Protein AF-B0WIC6-F1 (afdb_monomer)

pLDDT: mean 80.52, std 16.37, range [52.28, 96.81]

Solvent-accessible surface area (backbone atoms only — not comparable to full-atom values): 3829 Å² total; per-residue (Å²): 130,86,76,84,77,77,69,76,79,57,79,71,56,62,79,71,51,68,77,78,70,84,62,51,73,67,54,51,50,47,41,31,55,48,26,80,91,71,61,18,49,70,71,35,38,65,72,58,48,55,55,50,54,48,54,54,60,77,72,110

Structure (mmCIF, N/CA/C/O backbone):
data_AF-B0WIC6-F1
#
_entry.id   AF-B0WIC6-F1
#
loop_
_atom_site.group_PDB
_atom_site.id
_atom_site.type_symbol
_atom_site.label_atom_id
_atom_site.label_alt_id
_atom_site.label_comp_id
_atom_site.label_asym_id
_atom_site.label_entity_id
_atom_site.label_seq_id
_atom_site.pdbx_PDB_ins_code
_atom_site.Cartn_x
_atom_site.Cartn_y
_atom_site.Cartn_z
_atom_site.occupancy
_atom_site.B_iso_or_equiv
_atom_site.auth_seq_id
_atom_site.auth_comp_id
_atom_site.auth_asym_id
_atom_site.auth_atom_id
_atom_site.pdbx_PDB_model_num
ATOM 1 N 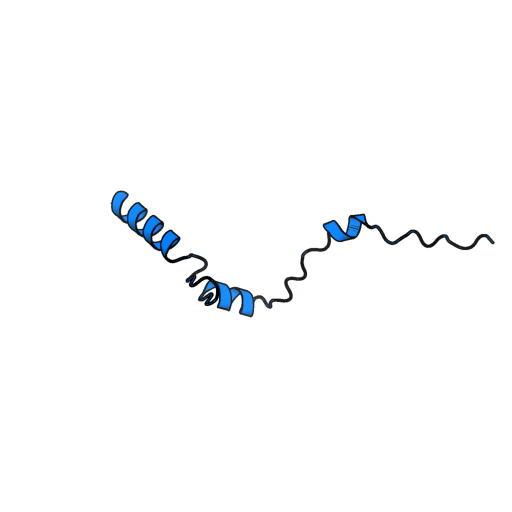N . MET A 1 1 ? -40.024 34.282 27.103 1.00 52.28 1 MET A N 1
ATOM 2 C CA . MET A 1 1 ? -38.727 34.074 26.422 1.00 52.28 1 MET A CA 1
ATOM 3 C C . MET A 1 1 ? -38.976 33.147 25.241 1.00 52.28 1 MET A C 1
ATOM 5 O O . MET A 1 1 ? -39.603 32.116 25.473 1.00 52.28 1 MET A O 1
ATOM 9 N N . PRO A 1 2 ? -38.605 33.498 23.998 1.00 52.41 2 PRO A N 1
ATOM 10 C CA . PRO A 1 2 ? -38.707 32.549 22.895 1.00 52.41 2 PRO A CA 1
ATOM 11 C C . PRO A 1 2 ? -37.681 31.429 23.118 1.00 52.41 2 PRO A C 1
ATOM 13 O O . PRO A 1 2 ? -36.572 31.693 23.581 1.00 52.41 2 PRO A O 1
ATOM 16 N N . LYS A 1 3 ? -38.083 30.174 22.885 1.00 63.66 3 LYS A N 1
ATOM 17 C CA . LYS A 1 3 ? -37.199 29.009 23.047 1.00 63.66 3 LYS A CA 1
ATOM 18 C C . LYS A 1 3 ? -36.068 29.079 22.010 1.00 63.66 3 LYS A C 1
ATOM 20 O O . LYS A 1 3 ? -36.346 29.506 20.887 1.00 63.66 3 LYS A O 1
ATOM 25 N N . PRO A 1 4 ? -34.834 28.668 22.354 1.00 56.91 4 PRO A N 1
ATOM 26 C CA . PRO A 1 4 ? -33.760 28.578 21.378 1.00 56.91 4 PRO A CA 1
ATOM 27 C C . PRO A 1 4 ? -34.176 27.570 20.306 1.00 56.91 4 PRO A C 1
ATOM 29 O O . PRO A 1 4 ? -34.556 26.441 20.612 1.00 56.91 4 PRO A O 1
ATOM 32 N N . VAL A 1 5 ? -34.179 28.019 19.056 1.00 60.62 5 VAL A N 1
ATOM 33 C CA . VAL A 1 5 ? -34.292 27.137 17.899 1.00 60.62 5 VAL A CA 1
ATOM 34 C C . VAL A 1 5 ? -33.008 26.316 17.903 1.00 60.62 5 VAL A C 1
ATOM 36 O O . VAL A 1 5 ? -31.933 26.873 17.703 1.00 60.62 5 VAL A O 1
ATOM 39 N N . GLU A 1 6 ? -33.099 25.025 18.223 1.00 60.81 6 GLU A N 1
ATOM 40 C CA . GLU A 1 6 ? -31.993 24.103 17.980 1.00 60.81 6 GLU A CA 1
ATOM 41 C C . GLU A 1 6 ? -31.811 24.045 16.466 1.00 60.81 6 GLU A C 1
ATOM 43 O O . GLU A 1 6 ? -32.621 23.452 15.750 1.00 60.81 6 GLU A O 1
ATOM 48 N N . GLU A 1 7 ? -30.808 24.769 15.967 1.00 62.31 7 GLU A N 1
ATOM 49 C CA . GLU A 1 7 ? -30.457 24.723 14.556 1.00 62.31 7 GLU A CA 1
ATOM 50 C C . GLU A 1 7 ? -30.162 23.264 14.177 1.00 62.31 7 GLU A C 1
ATOM 52 O O . GLU A 1 7 ? -29.445 22.576 14.915 1.00 62.31 7 GLU A O 1
ATOM 57 N N . PRO A 1 8 ? -30.730 22.757 13.065 1.00 60.38 8 PRO A N 1
ATOM 58 C CA . PRO A 1 8 ? -30.491 21.392 12.638 1.00 60.38 8 PRO A CA 1
ATOM 59 C C . PRO A 1 8 ? -28.994 21.238 12.421 1.00 60.38 8 PRO A C 1
ATOM 61 O O . PRO A 1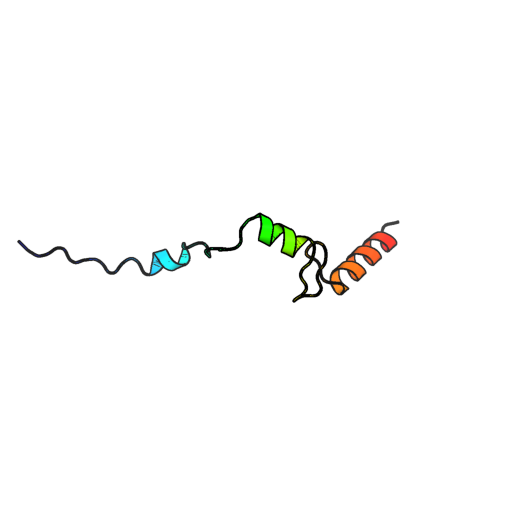 8 ? -28.425 21.896 11.553 1.00 60.38 8 PRO A O 1
ATOM 64 N N . PHE A 1 9 ? -28.381 20.408 13.263 1.00 57.91 9 PHE A N 1
ATOM 65 C CA . PHE A 1 9 ? -26.950 20.169 13.304 1.00 57.91 9 PHE A CA 1
ATOM 66 C C . PHE A 1 9 ? -26.422 19.943 11.885 1.00 57.91 9 PHE A C 1
ATOM 68 O O . PHE A 1 9 ? -26.732 18.952 11.222 1.00 57.91 9 PHE A O 1
ATOM 75 N N . ASP A 1 10 ? -25.699 20.964 11.453 1.00 64.69 10 ASP A N 1
ATOM 76 C CA . ASP A 1 10 ? -25.095 21.237 10.167 1.00 64.69 10 ASP A CA 1
ATOM 77 C C . ASP A 1 10 ? -24.872 19.995 9.282 1.00 64.69 10 ASP A C 1
ATOM 79 O O . ASP A 1 10 ? -23.903 19.243 9.422 1.00 64.69 10 ASP A O 1
ATOM 83 N N . GLN A 1 11 ? -25.776 19.784 8.321 1.00 59.59 11 GLN A N 1
ATOM 84 C CA . GLN A 1 11 ? -25.673 18.740 7.296 1.00 59.59 11 GLN A CA 1
ATOM 85 C C . GLN A 1 11 ? -24.346 18.843 6.510 1.00 59.59 11 GLN A C 1
ATOM 87 O O . GLN A 1 11 ? -23.865 17.847 5.967 1.00 59.59 11 GLN A O 1
ATOM 92 N N . PHE A 1 12 ? -23.698 20.015 6.517 1.00 60.62 12 PHE A N 1
ATOM 93 C CA . PHE A 1 12 ? -22.393 20.241 5.900 1.00 60.62 12 PHE A CA 1
ATOM 94 C C . PHE A 1 12 ? -21.212 19.731 6.742 1.00 60.62 12 PHE A C 1
ATOM 96 O O . PHE A 1 12 ? -20.155 19.435 6.182 1.00 60.62 12 PHE A O 1
ATOM 103 N N . GLN A 1 13 ? -21.373 19.511 8.052 1.00 61.94 13 GLN A N 1
ATOM 104 C CA . GLN A 1 13 ? -20.332 18.905 8.897 1.00 61.94 13 GLN A CA 1
ATOM 105 C C . GLN A 1 13 ? -20.120 17.413 8.61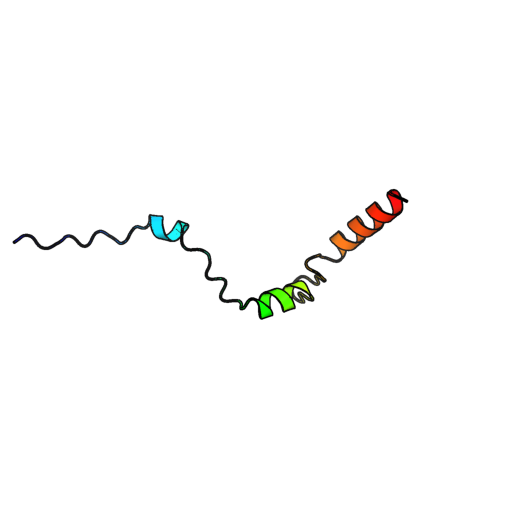4 1.00 61.94 13 GLN A C 1
ATOM 107 O O . GLN A 1 13 ? -19.071 16.865 8.957 1.00 61.94 13 GLN A O 1
ATOM 112 N N . GLN A 1 14 ? -21.068 16.745 7.947 1.00 62.12 14 GLN A N 1
ATOM 113 C CA . GLN A 1 14 ? -20.906 15.345 7.544 1.00 62.12 14 GLN A CA 1
ATOM 114 C C . GLN A 1 14 ? -19.804 15.166 6.493 1.00 62.12 14 GLN A C 1
ATOM 116 O O . GLN A 1 14 ? -19.109 14.154 6.528 1.00 62.12 14 GLN A O 1
ATOM 121 N N . TYR A 1 15 ? -19.589 16.153 5.616 1.00 62.50 15 TYR A N 1
ATOM 122 C CA . TYR A 1 15 ? -18.537 16.103 4.592 1.00 62.50 15 TYR A CA 1
ATOM 123 C C . TYR A 1 15 ? -17.125 16.226 5.170 1.00 62.50 15 TYR A C 1
ATOM 125 O O . TYR A 1 15 ? -16.184 15.670 4.613 1.00 62.50 15 TYR A O 1
ATOM 133 N N . TYR A 1 16 ? -16.976 16.925 6.2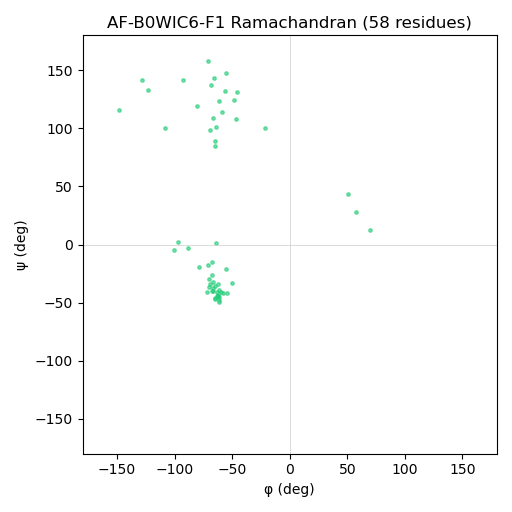97 1.00 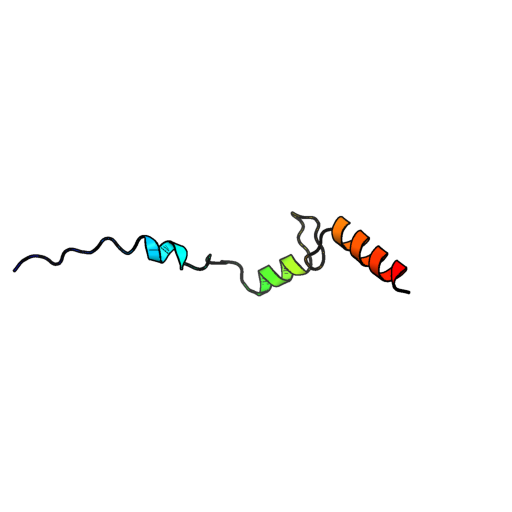60.78 16 TYR A N 1
ATOM 134 C CA . TYR A 1 16 ? -15.699 17.057 7.008 1.00 60.78 16 TYR A CA 1
ATOM 135 C C . TYR A 1 16 ? -15.457 15.943 8.017 1.00 60.78 16 TYR A C 1
ATOM 137 O O . TYR A 1 16 ? -14.405 15.901 8.659 1.00 60.78 16 TYR A O 1
ATOM 145 N N . ARG A 1 17 ? -16.417 15.031 8.184 1.00 60.75 17 ARG A N 1
ATOM 146 C CA . ARG A 1 17 ? -16.194 13.843 8.985 1.00 60.75 17 ARG A CA 1
ATOM 147 C C . ARG A 1 17 ? -15.212 12.978 8.211 1.00 60.75 17 ARG A C 1
ATOM 149 O O . ARG A 1 17 ? -15.614 12.258 7.300 1.00 60.75 17 ARG A O 1
ATOM 156 N N . SER A 1 18 ? -13.930 13.059 8.578 1.00 61.94 18 SER A N 1
ATOM 157 C CA . SER A 1 18 ? -12.956 12.065 8.138 1.00 61.94 18 SER A CA 1
ATOM 158 C C . SER A 1 18 ? -13.597 10.698 8.335 1.00 61.94 18 SER A C 1
ATOM 160 O O . SER A 1 18 ? -14.183 10.476 9.410 1.00 61.94 18 SER A O 1
ATOM 162 N N . PRO A 1 19 ? -13.558 9.814 7.320 1.00 63.03 19 PRO A N 1
ATOM 163 C CA . PRO A 1 19 ? -13.980 8.447 7.528 1.00 63.03 19 PRO A CA 1
ATOM 164 C C . PRO A 1 19 ? -13.268 7.996 8.794 1.00 63.03 19 PRO A C 1
ATOM 166 O O . PRO A 1 19 ? -12.060 8.191 8.945 1.00 63.03 19 PRO A O 1
ATOM 169 N N . LYS A 1 20 ? -14.047 7.536 9.773 1.00 59.22 20 LYS A N 1
ATOM 170 C CA . LYS A 1 20 ? -13.461 6.848 10.907 1.00 59.22 20 LYS A CA 1
ATOM 171 C C . LYS A 1 20 ? -12.864 5.593 10.297 1.00 59.22 20 LYS A C 1
ATOM 173 O O . LYS A 1 20 ? -13.559 4.603 10.103 1.00 59.22 20 LYS A O 1
ATOM 178 N N . ASP A 1 21 ? -11.614 5.684 9.868 1.00 60.53 21 ASP A N 1
ATOM 179 C CA . ASP A 1 21 ? -10.798 4.523 9.607 1.00 60.53 21 ASP A CA 1
ATOM 180 C C . ASP A 1 21 ? -10.637 3.874 10.977 1.00 60.53 21 ASP A C 1
ATOM 182 O O . ASP A 1 21 ? -9.693 4.134 11.715 1.00 60.53 21 ASP A O 1
ATOM 186 N N . ASP A 1 22 ? -11.623 3.057 11.349 1.00 62.62 22 ASP A N 1
ATOM 187 C CA . ASP A 1 22 ? -11.654 2.289 12.594 1.00 62.62 22 ASP A CA 1
ATOM 188 C C . ASP A 1 22 ? -10.517 1.245 12.632 1.00 62.62 22 ASP A C 1
ATOM 190 O O . ASP A 1 22 ? -10.382 0.488 13.592 1.00 62.62 22 ASP A O 1
ATOM 194 N N . LYS A 1 23 ? -9.676 1.205 11.589 1.00 68.12 23 LYS A N 1
ATOM 195 C CA . LYS A 1 23 ? -8.494 0.363 11.495 1.00 68.12 23 LYS A CA 1
ATOM 196 C C . LYS A 1 23 ? -7.352 0.999 12.267 1.00 68.12 23 LYS A C 1
ATOM 198 O O . LYS A 1 23 ? -6.857 2.076 11.931 1.00 68.12 23 LYS A O 1
ATOM 203 N N . SER A 1 24 ? -6.875 0.278 13.273 1.00 84.06 24 SER A N 1
ATOM 204 C CA . SER A 1 24 ? -5.620 0.614 13.942 1.00 84.06 24 SER A CA 1
ATOM 205 C C . SER A 1 24 ? -4.481 0.696 12.918 1.00 84.06 24 SER A C 1
ATOM 207 O O . SER A 1 24 ? -4.442 -0.077 11.958 1.00 84.06 24 SER A O 1
ATOM 209 N N . ALA A 1 25 ? -3.499 1.576 13.145 1.00 86.50 25 ALA A N 1
ATOM 210 C CA . ALA A 1 25 ? -2.303 1.684 12.301 1.00 86.50 25 ALA A CA 1
ATOM 211 C C . ALA A 1 25 ? -1.626 0.319 12.061 1.00 86.50 25 ALA A C 1
ATOM 213 O O . ALA A 1 25 ? -1.106 0.049 10.979 1.00 86.50 25 ALA A O 1
ATOM 214 N N . THR A 1 26 ? -1.688 -0.578 13.048 1.00 89.62 26 THR A N 1
ATOM 215 C CA . THR A 1 26 ? -1.174 -1.947 12.941 1.00 89.62 26 THR A CA 1
ATOM 216 C C . THR A 1 26 ? -1.958 -2.802 11.944 1.00 89.62 26 THR A C 1
ATOM 218 O O . THR A 1 26 ? -1.365 -3.613 11.239 1.00 89.62 26 THR A O 1
ATOM 221 N N . GLU A 1 27 ? -3.278 -2.649 11.863 1.00 89.50 27 GLU A N 1
ATOM 222 C CA . GLU A 1 27 ? -4.111 -3.379 10.900 1.00 89.50 27 GLU A CA 1
ATOM 223 C C . GLU A 1 27 ? -3.895 -2.866 9.483 1.00 89.50 27 GLU A C 1
ATOM 225 O O . GLU A 1 27 ? -3.744 -3.663 8.558 1.00 89.50 27 GLU A O 1
ATOM 230 N N . SER A 1 28 ? -3.775 -1.549 9.325 1.00 89.94 28 SER A N 1
ATOM 231 C CA . SER A 1 28 ? -3.391 -0.932 8.055 1.00 89.94 28 SER A CA 1
ATOM 232 C C . SER A 1 28 ? -2.015 -1.415 7.595 1.00 89.94 28 SER A C 1
ATOM 234 O O . SER A 1 28 ? -1.840 -1.750 6.426 1.00 89.94 28 SER A O 1
ATOM 236 N N . PHE A 1 29 ? -1.051 -1.552 8.512 1.00 92.44 29 PHE A N 1
ATOM 237 C CA . PHE A 1 29 ? 0.268 -2.098 8.192 1.00 92.44 29 PHE A CA 1
ATOM 238 C C . PHE A 1 29 ? 0.217 -3.581 7.790 1.00 92.44 29 PHE A C 1
ATOM 240 O O . PHE A 1 29 ? 0.876 -3.982 6.832 1.00 92.44 29 PHE A O 1
ATOM 247 N N . LYS A 1 30 ? -0.606 -4.399 8.460 1.00 94.62 30 LYS A N 1
ATOM 248 C CA . LYS A 1 30 ? -0.829 -5.801 8.062 1.00 94.62 30 LYS A CA 1
ATOM 249 C C . LYS A 1 30 ? -1.426 -5.899 6.657 1.00 94.62 30 LYS A C 1
ATOM 251 O O . LYS A 1 30 ? -0.937 -6.692 5.861 1.00 94.62 30 LYS A O 1
ATOM 256 N N . LEU A 1 31 ? -2.428 -5.072 6.348 1.00 93.75 31 LEU A N 1
ATOM 257 C CA . LEU A 1 31 ? -3.042 -5.011 5.017 1.00 93.75 31 LEU A CA 1
ATOM 258 C C . LEU A 1 31 ? -2.064 -4.520 3.947 1.00 93.75 31 LEU A C 1
ATOM 260 O O . LEU A 1 31 ? -2.100 -5.011 2.823 1.00 93.75 31 LEU A O 1
ATOM 264 N N . PHE A 1 32 ? -1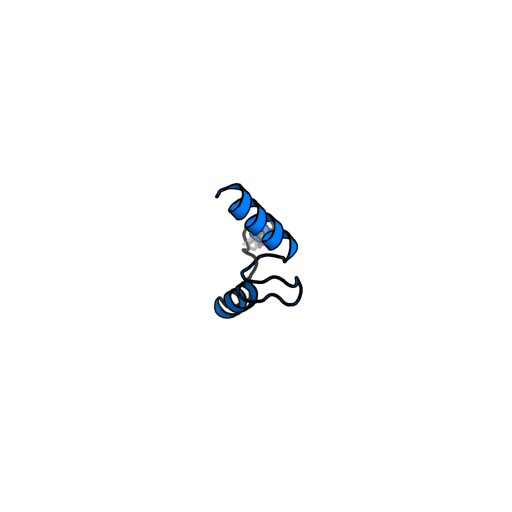.174 -3.586 4.289 1.00 94.75 32 PHE A N 1
ATOM 265 C CA . PHE A 1 32 ? -0.106 -3.161 3.391 1.00 94.75 32 PHE A CA 1
ATOM 266 C C . PHE A 1 32 ? 0.823 -4.328 3.040 1.00 94.75 32 PHE A C 1
ATOM 268 O O . PHE A 1 32 ? 1.100 -4.541 1.862 1.00 94.75 32 PHE A O 1
ATOM 275 N N . LEU A 1 33 ? 1.279 -5.098 4.035 1.00 96.81 33 LEU A N 1
ATOM 276 C CA . LEU A 1 33 ? 2.140 -6.263 3.809 1.00 96.81 33 LEU A CA 1
ATOM 277 C C . LEU A 1 33 ? 1.443 -7.319 2.945 1.00 96.81 33 LEU A C 1
ATOM 279 O O . LEU A 1 33 ? 2.014 -7.780 1.957 1.00 96.81 33 LEU A O 1
ATOM 283 N N . TRP A 1 34 ? 0.212 -7.678 3.310 1.00 96.19 34 TRP A N 1
ATOM 284 C CA . TRP A 1 34 ? -0.574 -8.698 2.630 1.00 96.19 34 TRP A CA 1
ATOM 285 C C . TRP A 1 34 ? -2.070 -8.383 2.709 1.00 96.19 34 TRP A C 1
ATOM 287 O O . TRP A 1 34 ? -2.674 -8.428 3.785 1.00 96.19 34 TRP A O 1
ATOM 297 N N . ASN A 1 35 ? -2.683 -8.130 1.553 1.00 95.50 35 ASN A N 1
ATOM 298 C CA . ASN A 1 35 ? -4.128 -7.997 1.417 1.00 95.50 35 ASN A CA 1
ATOM 299 C C . ASN A 1 35 ? -4.694 -9.227 0.682 1.00 95.50 35 ASN A C 1
ATOM 301 O O . ASN A 1 35 ? -4.640 -9.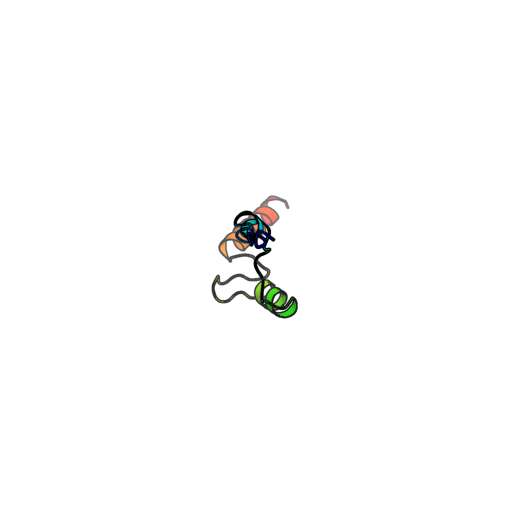274 -0.551 1.00 95.50 35 ASN A O 1
ATOM 305 N N . PRO A 1 36 ? -5.276 -10.211 1.396 1.00 94.19 36 PRO A N 1
ATOM 306 C CA . PRO A 1 36 ? -5.806 -11.422 0.773 1.00 94.19 36 PRO A CA 1
ATOM 307 C C . PRO A 1 36 ? -7.026 -11.163 -0.118 1.00 94.19 36 PRO A C 1
ATOM 309 O O . PRO A 1 36 ? -7.259 -11.934 -1.043 1.00 94.19 36 PRO A O 1
ATOM 312 N N . ALA A 1 37 ? -7.797 -10.097 0.130 1.00 94.88 37 ALA A N 1
ATOM 313 C CA . ALA A 1 37 ? -8.997 -9.789 -0.651 1.00 94.88 37 ALA A CA 1
ATOM 314 C C . ALA A 1 37 ? -8.655 -9.332 -2.077 1.00 94.88 37 ALA A C 1
ATOM 316 O O . ALA A 1 37 ? -9.351 -9.672 -3.028 1.00 94.88 37 ALA A O 1
ATOM 317 N N . GLU A 1 38 ? -7.560 -8.588 -2.222 1.00 92.19 38 GLU A N 1
ATOM 318 C CA . GLU A 1 38 ? -7.080 -8.079 -3.512 1.00 92.19 38 GLU A CA 1
ATOM 319 C C . GLU A 1 38 ? -5.927 -8.916 -4.088 1.00 92.19 38 GLU A C 1
ATOM 321 O O . GLU A 1 38 ? -5.446 -8.639 -5.188 1.00 92.19 38 GLU A O 1
ATOM 326 N N . GLY A 1 39 ? -5.443 -9.914 -3.339 1.00 93.12 39 GLY A N 1
ATOM 327 C CA . GLY A 1 39 ? -4.213 -10.641 -3.657 1.00 93.12 39 GLY A CA 1
ATOM 328 C C . GLY A 1 39 ? -2.991 -9.719 -3.755 1.00 93.12 39 GLY A C 1
ATOM 329 O O . GLY A 1 39 ? -2.078 -9.991 -4.535 1.00 93.12 39 GLY A O 1
ATOM 330 N N . ALA A 1 40 ? -3.001 -8.597 -3.030 1.00 96.00 40 ALA A N 1
ATOM 331 C CA . ALA A 1 40 ? -1.969 -7.573 -3.110 1.00 96.00 40 ALA A CA 1
ATOM 332 C C . ALA A 1 40 ? -0.875 -7.794 -2.059 1.00 96.00 40 ALA A C 1
ATOM 334 O O . ALA A 1 40 ? -1.148 -8.148 -0.911 1.00 96.00 40 ALA A O 1
ATOM 335 N N . ILE A 1 41 ? 0.371 -7.539 -2.461 1.00 96.19 41 ILE A N 1
ATOM 336 C CA . ILE A 1 41 ? 1.561 -7.610 -1.604 1.00 96.19 41 ILE A CA 1
ATOM 337 C C . ILE A 1 41 ? 2.248 -6.253 -1.644 1.00 96.19 41 ILE A C 1
ATOM 339 O O . ILE A 1 41 ? 2.429 -5.694 -2.732 1.00 96.19 41 ILE A O 1
ATOM 343 N N . PHE A 1 42 ? 2.619 -5.726 -0.475 1.00 96.00 42 PHE A N 1
ATOM 344 C CA . PHE A 1 42 ? 3.198 -4.383 -0.323 1.00 96.00 42 PHE A CA 1
ATOM 345 C C . PHE A 1 42 ? 2.362 -3.303 -1.032 1.00 96.00 42 PHE A C 1
ATOM 347 O O . PHE A 1 42 ? 2.880 -2.449 -1.752 1.00 96.00 42 PHE A O 1
ATOM 354 N N . GLY A 1 43 ? 1.038 -3.387 -0.879 1.00 93.25 43 GLY A N 1
ATOM 355 C CA . GLY A 1 43 ? 0.084 -2.437 -1.453 1.00 93.25 43 GLY A CA 1
ATOM 356 C C . GLY A 1 43 ? -0.070 -2.481 -2.979 1.00 93.25 43 GLY A C 1
ATOM 357 O O . GLY A 1 43 ? -0.657 -1.561 -3.543 1.00 93.25 43 GLY A O 1
ATOM 358 N N . ARG A 1 44 ? 0.444 -3.506 -3.678 1.00 95.62 44 ARG A N 1
ATOM 359 C CA . ARG A 1 44 ? 0.308 -3.627 -5.142 1.00 95.62 44 ARG A CA 1
ATOM 360 C C . ARG A 1 44 ? -0.234 -4.987 -5.558 1.00 95.62 44 ARG A C 1
ATOM 362 O O . ARG A 1 44 ? 0.150 -6.021 -5.014 1.00 95.62 44 ARG A O 1
ATOM 369 N N . THR A 1 45 ? -1.087 -4.981 -6.578 1.00 96.50 45 THR A N 1
ATOM 370 C CA . THR A 1 45 ? -1.585 -6.204 -7.220 1.00 96.50 45 THR A CA 1
ATOM 371 C C . THR A 1 45 ? -0.487 -6.889 -8.045 1.00 96.50 45 THR A C 1
ATOM 373 O O . THR A 1 45 ? 0.446 -6.212 -8.499 1.00 96.50 45 THR A O 1
ATOM 376 N N . PRO A 1 46 ? -0.603 -8.202 -8.327 1.00 94.75 46 PRO A N 1
ATOM 377 C CA . PRO A 1 46 ? 0.373 -8.927 -9.146 1.00 94.75 46 PRO A CA 1
ATOM 378 C C . PRO A 1 46 ? 0.599 -8.272 -10.515 1.00 94.75 46 PRO A C 1
ATOM 380 O O . PRO A 1 46 ? 1.732 -8.077 -10.949 1.00 94.75 46 PRO A O 1
ATOM 383 N N . SER A 1 47 ? -0.477 -7.815 -11.158 1.00 96.25 47 SER A N 1
ATOM 384 C CA . SER A 1 47 ? -0.421 -7.124 -12.449 1.00 96.25 47 SER A CA 1
ATOM 385 C C . SER A 1 47 ? 0.380 -5.820 -12.383 1.00 96.25 47 SER A C 1
ATOM 387 O O . SER A 1 47 ? 1.127 -5.499 -13.309 1.00 96.25 47 SER A O 1
ATOM 389 N N . SER A 1 48 ? 0.247 -5.056 -11.292 1.00 96.50 48 SER A N 1
ATOM 390 C CA . SER A 1 48 ? 1.048 -3.846 -11.084 1.00 96.50 48 SER A CA 1
ATOM 391 C C . SER A 1 48 ? 2.519 -4.171 -10.828 1.00 96.50 48 SER A C 1
ATOM 393 O O . SER A 1 48 ? 3.372 -3.386 -11.246 1.00 96.50 48 SER A O 1
ATOM 395 N N . TRP A 1 49 ? 2.823 -5.282 -10.155 1.00 96.56 49 TRP A N 1
ATOM 396 C CA . TRP A 1 49 ? 4.195 -5.743 -9.946 1.00 96.56 49 TRP A CA 1
ATOM 397 C C . TRP A 1 49 ? 4.870 -6.126 -11.259 1.00 96.56 49 TRP A C 1
ATOM 399 O O . TRP A 1 49 ? 5.967 -5.647 -11.527 1.00 96.56 49 TRP A O 1
ATOM 409 N N . CYS A 1 50 ? 4.199 -6.889 -12.125 1.00 96.31 50 CYS A N 1
ATOM 410 C CA . CYS A 1 50 ? 4.744 -7.255 -13.435 1.00 96.31 50 CYS A CA 1
ATOM 411 C C . CYS A 1 50 ? 5.093 -6.027 -14.284 1.00 96.31 50 CYS A C 1
ATOM 413 O O . CYS A 1 50 ? 6.153 -5.990 -14.902 1.00 96.31 50 CYS A O 1
ATOM 415 N N . LYS A 1 51 ? 4.231 -5.000 -14.287 1.00 96.69 51 LYS A N 1
ATOM 416 C CA . LYS A 1 51 ? 4.510 -3.740 -14.995 1.00 96.69 51 LYS A CA 1
ATOM 417 C C . LYS A 1 51 ? 5.738 -3.026 -14.433 1.00 96.69 51 LYS A C 1
ATOM 419 O O . LYS A 1 51 ? 6.552 -2.533 -15.200 1.00 96.69 51 LYS A O 1
ATOM 424 N N . TYR A 1 52 ? 5.864 -2.976 -13.108 1.00 95.19 52 TYR A N 1
ATOM 425 C CA . TYR A 1 52 ? 7.005 -2.346 -12.451 1.00 95.19 52 TYR A CA 1
ATOM 426 C C . TYR A 1 52 ? 8.317 -3.077 -12.740 1.00 95.19 52 TYR A C 1
ATOM 428 O O . TYR A 1 52 ? 9.289 -2.436 -13.116 1.00 95.19 52 TYR A O 1
ATOM 436 N N . LEU A 1 53 ? 8.326 -4.406 -12.624 1.00 95.25 53 LEU A N 1
ATOM 437 C CA . LEU A 1 53 ? 9.510 -5.221 -12.898 1.00 95.25 53 LEU A CA 1
ATOM 438 C C . LEU A 1 53 ? 9.950 -5.107 -14.360 1.00 95.25 53 LEU A C 1
ATOM 440 O O . LEU A 1 53 ? 11.135 -4.942 -14.618 1.00 95.25 53 LEU A O 1
ATOM 444 N N . ARG A 1 54 ? 9.001 -5.102 -15.304 1.00 95.69 54 ARG A N 1
ATOM 445 C CA . ARG A 1 54 ? 9.306 -4.872 -16.721 1.00 95.69 54 ARG A CA 1
ATOM 446 C C . ARG A 1 54 ? 9.906 -3.485 -16.962 1.00 95.69 54 ARG A C 1
ATOM 448 O O . ARG A 1 54 ? 10.902 -3.370 -17.657 1.00 95.69 54 ARG A O 1
ATOM 455 N N . ALA A 1 55 ? 9.339 -2.444 -16.352 1.00 94.81 55 ALA A N 1
ATOM 456 C CA . ALA A 1 55 ? 9.887 -1.094 -16.472 1.00 94.81 55 ALA A CA 1
ATOM 457 C C . ALA A 1 55 ? 11.313 -0.986 -15.897 1.00 94.81 55 ALA A C 1
ATOM 459 O O . ALA A 1 55 ? 12.130 -0.234 -16.421 1.00 94.81 55 ALA A O 1
ATOM 460 N N . MET A 1 56 ? 11.624 -1.736 -14.833 1.00 93.06 56 MET A N 1
ATOM 461 C CA . MET A 1 56 ? 12.985 -1.812 -14.294 1.00 93.06 56 MET A CA 1
ATOM 462 C C . MET A 1 56 ? 13.955 -2.522 -15.245 1.00 93.06 56 MET A C 1
ATOM 464 O O . MET A 1 56 ? 15.086 -2.066 -15.392 1.00 93.06 56 MET A O 1
ATOM 468 N N . GLU A 1 57 ? 13.519 -3.603 -15.895 1.00 92.62 57 GLU A N 1
ATOM 469 C CA . GLU A 1 57 ? 14.310 -4.329 -16.898 1.00 92.62 57 GLU A CA 1
ATOM 470 C C . GLU A 1 57 ? 14.625 -3.448 -18.114 1.00 92.62 57 GLU A C 1
ATOM 472 O O . GLU A 1 57 ? 15.770 -3.377 -18.537 1.00 92.62 57 GLU A O 1
ATOM 477 N N . GLU A 1 58 ? 13.642 -2.699 -18.617 1.00 91.38 58 GLU A N 1
ATOM 478 C CA . GLU A 1 58 ? 13.806 -1.774 -19.751 1.00 91.38 58 GLU A CA 1
ATOM 479 C C . GLU A 1 58 ? 14.698 -0.557 -19.434 1.00 91.38 58 GLU A C 1
ATOM 481 O O . GLU A 1 58 ? 15.123 0.153 -20.344 1.00 91.38 58 GLU A O 1
ATOM 486 N N . SER A 1 59 ? 14.967 -0.298 -18.151 1.00 82.25 59 SER A N 1
ATOM 487 C CA . SER A 1 59 ? 15.788 0.828 -17.686 1.00 82.25 59 SER A CA 1
ATOM 488 C C . SER A 1 59 ? 17.250 0.449 -17.397 1.00 82.25 59 SER A C 1
ATOM 490 O O . SER A 1 59 ? 17.999 1.304 -16.919 1.00 82.25 59 SER A O 1
ATOM 492 N N . THR A 1 60 ? 17.643 -0.810 -17.635 1.00 66.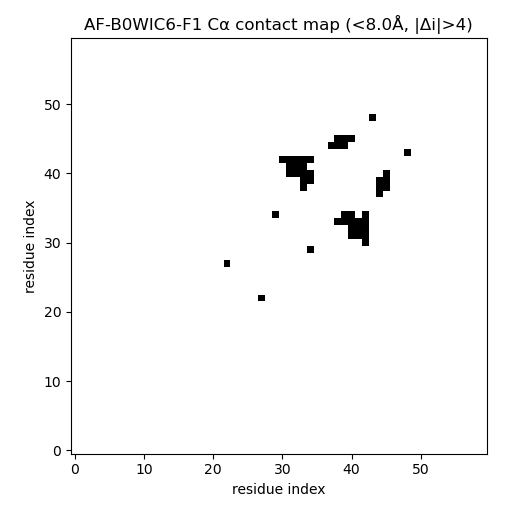81 60 THR A N 1
ATOM 493 C CA . THR A 1 60 ? 19.002 -1.345 -17.410 1.00 66.81 60 THR A CA 1
ATOM 494 C C . T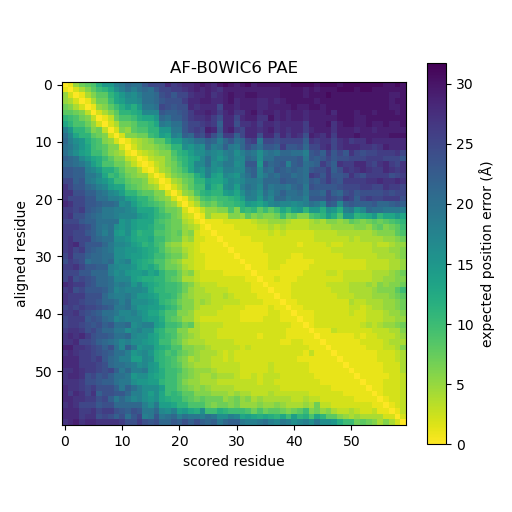HR A 1 60 ? 19.712 -1.585 -18.737 1.00 66.81 60 THR A C 1
ATOM 496 O O . THR A 1 60 ? 20.911 -1.237 -18.820 1.00 66.81 60 THR A O 1
#

Organism: Culex quinquefasciatus (NCBI:txid7176)

Secondary structure (DSSP, 8-state):
-PPP------GGGGTTS-----S-HHHHHHHHHEETTTTEETTB-HHHHHHHHHHHHTT-

Foldseek 3Di:
DDDDDPDDPDPPVVVVPDPPPVDDPVNVVVCCCAPPVQRDHNNDHPVVVVVVVVVVVVVD

Radius of gyration: 22.78 Å; Cα contacts (8 Å, |Δi|>4): 24; chains: 1; bounding box: 58×46×46 Å

Mean predicted aligned error: 12.95 Å

InterPro domains:
  IPR000402 Sodium/potassium-transporting ATPase subunit beta [PF00287] (21-51)
  IPR000402 Sodium/potassium-transporting ATPase subunit beta [PS00390] (29-49)

Sequence (60 aa):
MPKPVEEPFDQFQQYYRSPKDDKSATESFKLFLWNPAEGAIFGRTPSSWCKYLRAMEEST